Protein AF-A0AAD6VD21-F1 (afdb_monomer_lite)

Structure (mmCIF, N/CA/C/O backbone):
data_AF-A0AAD6VD21-F1
#
_entry.id   AF-A0AAD6VD21-F1
#
loop_
_atom_site.group_PDB
_atom_site.id
_atom_site.type_symbol
_atom_site.label_atom_id
_atom_site.label_alt_id
_atom_site.label_comp_id
_atom_site.label_asym_id
_atom_site.label_entity_id
_atom_site.label_seq_id
_atom_site.pdbx_PDB_ins_code
_atom_site.Cartn_x
_atom_site.Cartn_y
_atom_site.Cartn_z
_atom_site.occupancy
_atom_site.B_iso_or_equiv
_atom_site.auth_seq_id
_atom_site.auth_comp_id
_atom_site.auth_asym_id
_atom_site.auth_atom_id
_atom_site.pdbx_PDB_model_num
ATOM 1 N N . GLU A 1 1 ? 13.606 -15.080 -21.327 1.00 62.97 1 GLU A N 1
ATOM 2 C CA . GLU A 1 1 ? 13.323 -15.363 -19.901 1.00 62.97 1 GLU A CA 1
ATOM 3 C C . GLU A 1 1 ? 12.712 -14.168 -19.181 1.00 62.97 1 GLU A C 1
ATOM 5 O O . GLU A 1 1 ? 11.557 -14.254 -18.802 1.00 62.97 1 GLU A O 1
ATOM 10 N N . ARG A 1 2 ? 13.407 -13.026 -19.075 1.00 70.12 2 ARG A N 1
ATOM 11 C CA . ARG A 1 2 ? 12.912 -11.847 -18.334 1.00 70.12 2 ARG A CA 1
ATOM 12 C C . ARG A 1 2 ? 11.523 -11.327 -18.747 1.00 70.12 2 ARG A C 1
ATOM 14 O O . ARG A 1 2 ? 10.713 -11.015 -17.886 1.00 70.12 2 ARG A O 1
ATOM 21 N N . SER A 1 3 ? 11.238 -11.262 -20.045 1.00 74.69 3 SER A N 1
ATOM 22 C CA . SER A 1 3 ? 9.927 -10.844 -20.566 1.00 74.69 3 SER A CA 1
ATOM 23 C C . SER A 1 3 ? 8.802 -11.826 -20.224 1.00 74.69 3 SER A C 1
ATOM 25 O O . SER A 1 3 ? 7.704 -11.404 -19.886 1.00 74.69 3 SER A O 1
ATOM 27 N N . VAL A 1 4 ? 9.091 -13.129 -20.261 1.00 83.69 4 VAL A N 1
ATOM 28 C CA . VAL A 1 4 ? 8.136 -14.196 -19.919 1.00 83.69 4 VAL A CA 1
ATOM 29 C C . VAL A 1 4 ? 7.794 -14.143 -18.430 1.00 83.69 4 VAL A C 1
ATOM 31 O O . VAL A 1 4 ? 6.631 -14.253 -18.057 1.00 83.69 4 VAL A O 1
ATOM 34 N N . SER A 1 5 ? 8.793 -13.899 -17.577 1.00 80.94 5 SER A N 1
ATOM 35 C CA . SER A 1 5 ? 8.589 -13.739 -16.135 1.00 80.94 5 SER A CA 1
ATOM 36 C C . SER A 1 5 ? 7.739 -12.514 -15.789 1.00 80.94 5 SER A C 1
ATOM 38 O O . SER A 1 5 ? 6.939 -12.582 -14.860 1.00 80.94 5 SER A O 1
ATOM 40 N N . LEU A 1 6 ? 7.894 -11.408 -16.527 1.00 81.81 6 LEU A N 1
ATOM 41 C CA . LEU A 1 6 ? 7.065 -10.214 -16.345 1.00 81.81 6 LEU A CA 1
ATOM 42 C C . LEU A 1 6 ? 5.607 -10.485 -16.733 1.00 81.81 6 LEU A C 1
ATOM 44 O O . LEU A 1 6 ? 4.720 -10.222 -15.933 1.00 81.81 6 LEU A O 1
ATOM 48 N N . GLN A 1 7 ? 5.371 -11.082 -17.903 1.00 83.50 7 GLN A N 1
ATOM 49 C CA . GLN A 1 7 ? 4.021 -11.433 -18.361 1.00 83.50 7 GLN A CA 1
ATOM 50 C C . GLN A 1 7 ? 3.314 -12.383 -17.392 1.00 83.50 7 GLN A C 1
ATOM 52 O O . GLN A 1 7 ? 2.138 -12.209 -17.085 1.00 83.50 7 GLN A O 1
ATOM 57 N N . PHE A 1 8 ? 4.040 -13.373 -16.870 1.00 86.81 8 PHE A N 1
ATOM 58 C CA . PHE A 1 8 ? 3.509 -14.265 -15.846 1.00 86.81 8 PHE A CA 1
ATOM 59 C C . PHE A 1 8 ? 3.134 -13.506 -14.566 1.00 86.81 8 PHE A C 1
ATOM 61 O O . PHE A 1 8 ? 2.074 -13.746 -13.993 1.00 86.81 8 PHE A O 1
ATOM 68 N N . ALA A 1 9 ? 3.981 -12.575 -14.122 1.00 84.69 9 ALA A N 1
ATOM 69 C CA . ALA A 1 9 ? 3.701 -11.765 -12.943 1.00 84.69 9 ALA A CA 1
ATOM 70 C C . ALA A 1 9 ? 2.499 -10.829 -13.141 1.00 84.69 9 ALA A C 1
ATOM 72 O O . ALA A 1 9 ? 1.701 -10.691 -12.221 1.00 84.69 9 ALA A O 1
ATOM 73 N N . GLU A 1 10 ? 2.344 -10.230 -14.323 1.00 85.06 10 GLU A N 1
ATOM 74 C CA . GLU A 1 10 ? 1.189 -9.395 -14.679 1.00 85.06 10 GLU A CA 1
ATOM 75 C C . GLU A 1 10 ? -0.113 -10.211 -14.652 1.00 85.06 10 GLU A C 1
ATOM 77 O O . GLU A 1 10 ? -1.067 -9.823 -13.983 1.00 85.06 10 GLU A O 1
ATOM 82 N N . GLN A 1 11 ? -0.129 -11.395 -15.271 1.00 88.06 11 GLN A N 1
ATOM 83 C CA . GLN A 1 11 ? -1.292 -12.293 -15.243 1.00 88.06 11 GLN A CA 1
ATOM 84 C C . GLN A 1 11 ? -1.629 -12.767 -13.824 1.00 88.06 11 GLN A C 1
ATOM 86 O O . GLN A 1 11 ? -2.796 -12.841 -13.433 1.00 88.06 11 GLN A O 1
ATOM 91 N N . LEU A 1 12 ? -0.611 -13.104 -13.027 1.00 88.88 12 LEU A N 1
ATOM 92 C CA . LEU A 1 12 ? -0.809 -13.482 -11.631 1.00 88.88 12 LEU A CA 1
ATOM 93 C C . LEU A 1 12 ? -1.391 -12.314 -10.823 1.00 88.88 12 LEU A C 1
ATOM 95 O O . LEU A 1 12 ? -2.256 -12.529 -9.975 1.00 88.88 12 LEU A O 1
ATOM 99 N N . TRP A 1 13 ? -0.947 -11.089 -11.109 1.00 87.94 13 TRP A N 1
ATOM 100 C CA . TRP A 1 13 ? -1.433 -9.879 -10.460 1.00 87.94 13 TRP A CA 1
ATOM 101 C C . TRP A 1 13 ? -2.895 -9.571 -10.792 1.00 87.94 13 TRP A C 1
ATOM 103 O O . TRP A 1 13 ? -3.665 -9.235 -9.895 1.00 87.94 13 TRP A O 1
ATOM 113 N N . GLU A 1 14 ? -3.314 -9.740 -12.045 1.00 87.19 14 GLU A N 1
ATOM 114 C CA . GLU A 1 14 ? -4.718 -9.582 -12.446 1.00 87.19 14 GLU A CA 1
ATOM 115 C C . GLU A 1 14 ? -5.634 -10.569 -11.713 1.00 87.19 14 GLU A C 1
ATOM 117 O O . GLU A 1 14 ? -6.662 -10.179 -11.153 1.00 87.19 14 GLU A O 1
ATOM 122 N N . ASN A 1 15 ? -5.222 -11.837 -11.637 1.00 88.31 15 ASN A N 1
ATOM 123 C CA . ASN A 1 15 ? -5.949 -12.858 -10.883 1.00 88.31 15 ASN A CA 1
ATOM 124 C C . ASN A 1 15 ? -6.005 -12.530 -9.384 1.00 88.31 15 ASN A C 1
ATOM 126 O O . ASN A 1 15 ? -7.032 -12.743 -8.737 1.00 88.31 15 ASN A O 1
ATOM 130 N N . TRP A 1 16 ? -4.914 -11.990 -8.831 1.00 87.12 16 TRP A N 1
ATOM 131 C CA . TRP A 1 16 ? -4.866 -11.542 -7.443 1.00 87.12 16 TRP A CA 1
ATOM 132 C C . TRP A 1 16 ? -5.841 -10.387 -7.180 1.00 87.12 16 TRP A C 1
ATOM 134 O O . TRP A 1 16 ? -6.609 -10.450 -6.221 1.00 87.12 16 TRP A O 1
ATOM 144 N N . LEU A 1 17 ? -5.865 -9.364 -8.039 1.00 85.75 17 LEU A N 1
ATOM 145 C CA . LEU A 1 17 ? -6.789 -8.233 -7.911 1.00 85.75 17 LEU A CA 1
ATOM 146 C C . LEU A 1 17 ? -8.250 -8.690 -7.968 1.00 85.75 17 LEU A C 1
ATOM 148 O O . LEU A 1 17 ? -9.047 -8.271 -7.130 1.00 85.75 17 LEU A O 1
ATOM 152 N N . ALA A 1 18 ? -8.587 -9.599 -8.888 1.00 86.69 18 ALA A N 1
ATOM 153 C CA . ALA A 1 18 ? -9.929 -10.171 -8.983 1.00 86.69 18 ALA A CA 1
ATOM 154 C C . ALA A 1 18 ? -10.328 -10.928 -7.705 1.00 86.69 18 ALA A C 1
ATOM 156 O O . ALA A 1 18 ? -11.458 -10.807 -7.232 1.00 86.69 18 ALA A O 1
ATOM 157 N N . LEU A 1 19 ? -9.394 -11.680 -7.115 1.00 86.25 19 LEU A N 1
ATOM 158 C CA . LEU A 1 19 ? -9.604 -12.383 -5.851 1.00 86.25 19 LEU A CA 1
ATOM 159 C C . LEU A 1 19 ? -9.783 -11.408 -4.678 1.00 86.25 19 LEU A C 1
ATOM 161 O O . LEU A 1 19 ? -10.629 -11.631 -3.810 1.00 86.25 19 LEU A O 1
ATOM 165 N N . GLU A 1 20 ? -9.031 -10.310 -4.664 1.00 84.19 20 GLU A N 1
ATOM 166 C CA . GLU A 1 20 ? -9.146 -9.265 -3.651 1.00 84.19 20 GLU A CA 1
ATOM 167 C C . GLU A 1 20 ? -10.468 -8.490 -3.754 1.00 84.19 20 GLU A C 1
ATOM 169 O O . GLU A 1 20 ? -11.123 -8.239 -2.738 1.00 84.19 20 GLU A O 1
ATOM 174 N N . ASP A 1 21 ? -10.895 -8.152 -4.972 1.00 84.25 21 ASP A N 1
ATOM 175 C CA . ASP A 1 21 ? -12.186 -7.518 -5.250 1.00 84.25 21 ASP A CA 1
ATOM 176 C C . ASP A 1 21 ? -13.351 -8.438 -4.874 1.00 84.25 21 ASP A C 1
ATOM 178 O O . ASP A 1 21 ? -14.293 -8.003 -4.207 1.00 84.25 21 ASP A O 1
ATOM 182 N N . ALA A 1 22 ? -13.258 -9.726 -5.217 1.00 82.56 22 ALA A N 1
ATOM 183 C CA . ALA A 1 22 ? -14.247 -10.729 -4.840 1.00 82.56 22 ALA A CA 1
ATOM 184 C C . ALA A 1 22 ? -14.334 -10.896 -3.317 1.00 82.56 22 ALA A C 1
ATOM 186 O O . ALA A 1 22 ? -15.436 -10.903 -2.771 1.00 82.56 22 ALA A O 1
ATOM 187 N N . GLY A 1 23 ? -13.194 -10.965 -2.618 1.00 80.00 23 GLY A N 1
ATOM 188 C CA . GLY A 1 23 ? -13.150 -11.050 -1.156 1.00 80.00 23 GLY A CA 1
ATOM 189 C C . GLY A 1 23 ? -13.785 -9.833 -0.479 1.00 80.00 23 GLY A C 1
ATOM 190 O O . GLY A 1 23 ? -14.556 -9.976 0.474 1.00 80.00 23 GLY A O 1
ATOM 191 N N . ARG A 1 24 ? -13.538 -8.631 -1.017 1.00 75.31 24 ARG A N 1
ATOM 192 C CA . ARG A 1 24 ? -14.151 -7.386 -0.536 1.00 75.31 24 ARG A CA 1
ATOM 193 C C . ARG A 1 24 ? -15.662 -7.360 -0.782 1.00 75.31 24 ARG A C 1
ATOM 195 O O . ARG A 1 24 ? -16.406 -6.989 0.122 1.00 75.31 24 ARG A O 1
ATOM 202 N N . ALA A 1 25 ? -16.117 -7.780 -1.963 1.00 76.12 25 ALA A N 1
ATOM 203 C CA . ALA A 1 25 ? -17.536 -7.829 -2.318 1.00 76.12 25 ALA A CA 1
ATOM 204 C C . ALA A 1 25 ? -18.313 -8.888 -1.518 1.00 76.12 25 ALA A C 1
ATOM 206 O O . ALA A 1 25 ? -19.459 -8.661 -1.137 1.00 76.12 25 ALA A O 1
ATOM 207 N N . SER A 1 26 ? -17.689 -10.032 -1.226 1.00 75.25 26 SER A N 1
ATOM 208 C CA . SER A 1 26 ? -18.304 -11.124 -0.468 1.00 75.25 26 SER A CA 1
ATOM 209 C C . SER A 1 26 ? -18.205 -10.951 1.052 1.00 75.25 26 SER A C 1
ATOM 211 O O . SER A 1 26 ? -18.651 -11.828 1.788 1.00 75.25 26 SER A O 1
ATOM 213 N N . GLY A 1 27 ? -17.552 -9.888 1.538 1.00 69.69 27 GLY A N 1
ATOM 214 C CA . GLY A 1 27 ? -17.273 -9.682 2.964 1.00 69.69 27 GLY A CA 1
ATOM 215 C C . GLY A 1 27 ? -16.329 -10.724 3.578 1.00 69.69 27 GLY A C 1
ATOM 216 O O . GLY A 1 27 ? -16.246 -10.834 4.800 1.00 69.69 27 GLY A O 1
ATOM 217 N N . ARG A 1 28 ? -15.615 -11.505 2.755 1.00 70.31 28 ARG A N 1
ATOM 218 C CA . ARG A 1 28 ? -14.651 -12.500 3.234 1.00 70.31 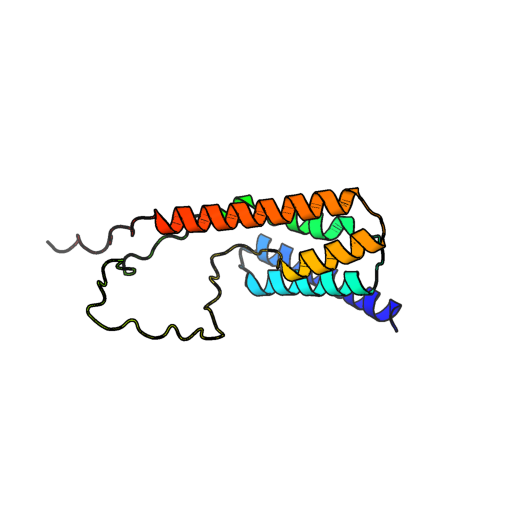28 ARG A CA 1
ATOM 219 C C . ARG A 1 28 ? -13.307 -11.801 3.382 1.00 70.31 28 ARG A C 1
ATOM 221 O O . ARG A 1 28 ? -12.654 -11.484 2.393 1.00 70.31 28 ARG A O 1
ATOM 228 N N . THR A 1 29 ? -12.903 -11.542 4.622 1.00 65.88 29 THR A N 1
ATOM 229 C CA . THR A 1 29 ? -11.621 -10.895 4.911 1.00 65.88 29 THR A CA 1
ATOM 230 C C . THR A 1 29 ? -10.485 -11.819 4.489 1.00 65.88 29 THR A C 1
ATOM 232 O O . THR A 1 29 ? -10.256 -12.857 5.111 1.00 65.88 29 THR A O 1
ATOM 235 N N . LEU A 1 30 ? -9.794 -11.462 3.408 1.00 75.31 30 LEU A N 1
ATOM 236 C CA . LEU A 1 30 ? -8.487 -12.035 3.106 1.00 75.31 30 LEU A CA 1
ATOM 237 C C . LEU A 1 30 ? -7.528 -11.671 4.236 1.00 75.31 30 LEU A C 1
ATOM 239 O O . LEU A 1 30 ? -7.634 -10.588 4.814 1.00 75.31 30 LEU A O 1
ATOM 243 N N . ASP A 1 31 ? -6.603 -12.579 4.540 1.00 81.44 31 ASP A N 1
ATOM 244 C CA . ASP A 1 31 ? -5.545 -12.303 5.505 1.00 81.44 31 ASP A CA 1
ATOM 245 C C . ASP A 1 31 ? -4.786 -11.042 5.070 1.00 81.44 31 ASP A C 1
ATOM 247 O O . ASP A 1 31 ? -4.236 -10.961 3.967 1.00 81.44 31 ASP A O 1
ATOM 251 N N . VAL A 1 32 ? -4.775 -10.047 5.953 1.00 79.44 32 VAL A N 1
ATOM 252 C CA . VAL A 1 32 ? -4.170 -8.742 5.711 1.00 79.44 32 VAL A CA 1
ATOM 253 C C . VAL A 1 32 ? -2.681 -8.880 5.397 1.00 79.44 32 VAL A C 1
ATOM 255 O O . VAL A 1 32 ? -2.168 -8.202 4.507 1.00 79.44 32 VAL A O 1
ATOM 258 N N . ARG A 1 33 ? -1.987 -9.818 6.050 1.00 80.38 33 ARG A N 1
ATOM 259 C CA . ARG A 1 33 ? -0.557 -10.071 5.820 1.00 80.38 33 ARG A CA 1
ATOM 260 C C . ARG A 1 33 ? -0.303 -10.731 4.478 1.00 80.38 33 ARG A C 1
ATOM 262 O O . ARG A 1 33 ? 0.734 -10.489 3.861 1.00 80.38 33 ARG A O 1
ATOM 269 N N . MET A 1 34 ? -1.251 -11.529 3.995 1.00 82.19 34 MET A N 1
ATOM 270 C CA . MET A 1 34 ? -1.194 -12.085 2.648 1.00 82.19 34 MET A CA 1
ATOM 271 C C . MET A 1 34 ? -1.329 -10.977 1.598 1.00 82.19 34 MET A C 1
ATOM 273 O O . MET A 1 34 ? -0.560 -10.961 0.639 1.00 82.19 34 MET A O 1
ATOM 277 N N . VAL A 1 35 ? -2.226 -10.010 1.824 1.00 84.12 35 VAL A N 1
ATOM 278 C CA . VAL A 1 35 ? -2.381 -8.830 0.959 1.00 84.12 35 VAL A CA 1
ATOM 279 C C . VAL A 1 35 ? -1.104 -7.996 0.921 1.00 84.12 35 VAL A C 1
ATOM 281 O O . VAL A 1 35 ? -0.635 -7.660 -0.166 1.00 84.12 35 VAL A O 1
ATOM 284 N N . GLU A 1 36 ? -0.500 -7.706 2.074 1.00 81.25 36 GLU A N 1
ATOM 285 C CA . GLU A 1 36 ? 0.779 -6.985 2.140 1.00 81.25 36 GLU A CA 1
ATOM 286 C C . GLU A 1 36 ? 1.877 -7.713 1.364 1.00 81.25 36 GLU A C 1
ATOM 288 O O . GLU A 1 36 ? 2.531 -7.122 0.506 1.00 81.25 36 GLU A O 1
ATOM 293 N N . ARG A 1 37 ? 2.054 -9.014 1.621 1.00 83.88 37 ARG A N 1
ATOM 294 C CA . ARG A 1 37 ? 3.090 -9.827 0.971 1.00 83.88 37 ARG A CA 1
ATOM 295 C C . ARG A 1 37 ? 2.903 -9.897 -0.539 1.00 83.88 37 ARG A C 1
ATOM 297 O O . ARG A 1 37 ? 3.895 -9.816 -1.257 1.00 83.88 37 ARG A O 1
ATOM 304 N N . ALA A 1 38 ? 1.666 -10.021 -1.017 1.00 85.00 38 ALA A N 1
ATOM 305 C CA . ALA A 1 38 ? 1.366 -10.032 -2.445 1.00 85.00 38 ALA A CA 1
ATOM 306 C C . ALA A 1 38 ? 1.755 -8.699 -3.107 1.00 85.00 38 ALA A C 1
ATOM 308 O O . ALA A 1 38 ? 2.473 -8.694 -4.108 1.00 85.00 38 ALA A O 1
ATOM 309 N N . HIS A 1 39 ? 1.364 -7.570 -2.505 1.00 82.25 39 HIS A N 1
ATOM 310 C CA . HIS A 1 39 ? 1.725 -6.240 -3.000 1.00 82.25 39 HIS A CA 1
ATOM 311 C C . HIS A 1 39 ? 3.239 -6.013 -2.979 1.00 82.25 39 HIS A C 1
ATOM 313 O O . HIS A 1 39 ? 3.805 -5.554 -3.969 1.00 82.25 39 HIS A O 1
ATOM 319 N N . VAL A 1 40 ? 3.913 -6.384 -1.890 1.00 83.19 40 VAL A N 1
ATOM 320 C CA . VAL A 1 40 ? 5.374 -6.298 -1.760 1.00 83.19 40 VAL A CA 1
ATOM 321 C C . VAL A 1 40 ? 6.078 -7.141 -2.821 1.00 83.19 40 VAL A C 1
ATOM 323 O O . VAL A 1 40 ? 6.982 -6.654 -3.503 1.00 83.19 40 VAL A O 1
ATOM 326 N N . ALA A 1 41 ? 5.664 -8.398 -2.994 1.00 83.81 41 ALA A N 1
ATOM 327 C CA . ALA A 1 41 ? 6.256 -9.297 -3.977 1.00 83.81 41 ALA A CA 1
ATOM 328 C C . ALA A 1 41 ? 6.125 -8.729 -5.393 1.00 83.81 41 ALA A C 1
ATOM 330 O O . ALA A 1 41 ? 7.106 -8.704 -6.136 1.00 83.81 41 ALA A O 1
ATOM 331 N N . TYR A 1 42 ? 4.951 -8.207 -5.744 1.00 82.31 42 TYR A N 1
ATOM 332 C CA . TYR A 1 42 ? 4.728 -7.637 -7.066 1.00 82.31 42 TYR A CA 1
ATOM 333 C C . TYR A 1 42 ? 5.514 -6.332 -7.286 1.00 82.31 42 TYR A C 1
ATOM 335 O O . TYR A 1 42 ? 6.157 -6.178 -8.324 1.00 82.31 42 TYR A O 1
ATOM 343 N N . ILE A 1 43 ? 5.607 -5.454 -6.278 1.00 79.12 43 ILE A N 1
ATOM 344 C CA . ILE A 1 43 ? 6.475 -4.261 -6.315 1.00 79.12 43 ILE A CA 1
ATOM 345 C C . ILE A 1 43 ? 7.936 -4.646 -6.571 1.00 79.12 43 ILE A C 1
ATOM 347 O O . ILE A 1 43 ? 8.600 -4.033 -7.407 1.00 79.12 43 ILE A O 1
ATOM 351 N N . ARG A 1 44 ? 8.443 -5.674 -5.880 1.00 80.31 44 ARG A N 1
ATOM 352 C CA . ARG A 1 44 ? 9.815 -6.169 -6.065 1.00 80.31 44 ARG A CA 1
ATOM 353 C C . ARG A 1 44 ? 10.035 -6.740 -7.458 1.00 80.31 44 ARG A C 1
ATOM 355 O O . ARG A 1 44 ? 11.076 -6.482 -8.053 1.00 80.31 44 ARG A O 1
ATOM 362 N N . VAL A 1 45 ? 9.070 -7.487 -7.989 1.00 81.19 45 VAL A N 1
ATOM 363 C CA . VAL A 1 45 ? 9.135 -8.010 -9.359 1.00 81.19 45 VAL A CA 1
ATOM 364 C C . VAL A 1 45 ? 9.222 -6.855 -10.347 1.00 81.19 45 VAL A C 1
ATOM 366 O O . VAL A 1 45 ? 10.180 -6.788 -11.119 1.00 81.19 45 VAL A O 1
ATOM 369 N N . LEU A 1 46 ? 8.314 -5.883 -10.262 1.00 77.06 46 LEU A N 1
ATOM 370 C CA . LEU A 1 46 ? 8.389 -4.686 -11.095 1.00 77.06 46 LEU A CA 1
ATOM 371 C C . LEU A 1 46 ? 9.745 -3.976 -10.927 1.00 77.06 46 LEU A C 1
ATOM 373 O O . LEU A 1 46 ? 10.280 -3.464 -11.906 1.00 77.06 46 LEU A O 1
ATOM 377 N N . ALA A 1 47 ? 10.363 -4.027 -9.736 1.00 75.75 47 ALA A N 1
ATOM 378 C CA . ALA A 1 47 ? 11.605 -3.288 -9.424 1.00 75.75 47 ALA A CA 1
ATOM 379 C C . ALA A 1 47 ? 12.810 -3.835 -10.155 1.00 75.75 47 ALA A C 1
ATOM 381 O O . ALA A 1 47 ? 13.785 -3.120 -10.399 1.00 75.75 47 ALA A O 1
ATOM 382 N N . LEU A 1 48 ? 12.716 -5.107 -10.515 1.00 78.50 48 LEU A N 1
ATOM 383 C CA . LEU A 1 48 ? 13.716 -5.824 -11.273 1.00 78.50 48 LEU A CA 1
ATOM 384 C C . LEU A 1 48 ? 13.506 -5.670 -12.783 1.00 78.50 48 LEU A C 1
ATOM 386 O O . LEU A 1 48 ? 14.492 -5.654 -13.518 1.00 78.50 48 LEU A O 1
ATOM 390 N N . TYR A 1 49 ? 12.257 -5.553 -13.248 1.00 72.81 49 TYR A N 1
ATOM 391 C CA . TYR A 1 49 ? 11.930 -5.576 -14.680 1.00 72.81 49 TYR A CA 1
ATOM 392 C C . TYR A 1 49 ? 11.722 -4.198 -15.310 1.00 72.81 49 TYR A C 1
ATOM 394 O O . TYR A 1 49 ? 12.053 -4.008 -16.480 1.00 72.81 49 TYR A O 1
ATOM 402 N N . VAL A 1 50 ? 11.204 -3.228 -14.562 1.00 61.19 50 VAL A N 1
ATOM 403 C CA . VAL A 1 50 ? 10.753 -1.945 -15.099 1.00 61.19 50 VAL A CA 1
ATOM 404 C C . VAL A 1 50 ? 11.610 -0.827 -14.514 1.00 61.19 50 VAL A C 1
ATOM 406 O O . VAL A 1 50 ? 11.429 -0.389 -13.390 1.00 61.19 50 VAL A O 1
ATOM 409 N N . GLY A 1 51 ? 12.560 -0.315 -15.293 1.00 57.97 51 GLY A N 1
ATOM 410 C CA . GLY A 1 51 ? 13.453 0.762 -14.851 1.00 57.97 51 GLY A CA 1
ATOM 411 C C . GLY A 1 51 ? 12.795 2.136 -14.641 1.00 57.97 51 GLY A C 1
ATOM 412 O O . GLY A 1 51 ? 13.487 3.035 -14.180 1.00 57.97 51 GLY A O 1
ATOM 413 N N . ALA A 1 52 ? 11.512 2.345 -14.980 1.00 53.91 52 ALA A N 1
ATOM 414 C CA . ALA A 1 52 ? 10.891 3.681 -14.887 1.00 53.91 52 ALA A CA 1
ATOM 415 C C . ALA A 1 52 ? 9.344 3.743 -14.930 1.00 53.91 52 ALA A C 1
ATOM 417 O O . ALA A 1 52 ? 8.767 4.680 -14.388 1.00 53.91 52 ALA A O 1
ATOM 418 N N . SER A 1 53 ? 8.623 2.781 -15.521 1.00 56.06 53 SER A N 1
ATOM 419 C CA . SER A 1 53 ? 7.142 2.812 -15.613 1.00 56.06 53 SER A CA 1
ATOM 420 C C . SER A 1 53 ? 6.435 2.227 -14.379 1.00 56.06 53 SER A C 1
ATOM 422 O O . SER A 1 53 ? 5.529 1.406 -14.460 1.00 56.06 53 SER A O 1
ATOM 424 N N . PHE A 1 54 ? 6.900 2.652 -13.216 1.00 58.72 54 PHE A N 1
ATOM 425 C CA . PHE A 1 54 ? 6.453 2.254 -11.887 1.00 58.72 54 PHE A CA 1
ATOM 426 C C . PHE A 1 54 ? 5.331 3.036 -11.190 1.00 58.72 54 PHE A C 1
ATOM 428 O O . PHE A 1 54 ? 4.742 2.490 -10.253 1.00 58.72 54 PHE A O 1
ATOM 435 N N . PRO A 1 55 ? 5.029 4.297 -11.560 1.00 59.12 55 PRO A N 1
ATOM 436 C CA . PRO A 1 55 ? 4.139 5.143 -10.777 1.00 59.12 55 PRO A CA 1
ATOM 437 C C . PRO A 1 55 ? 2.763 4.581 -10.393 1.00 59.12 55 PRO A C 1
ATOM 439 O O . PRO A 1 55 ? 2.341 4.837 -9.265 1.00 59.12 55 PRO A O 1
ATOM 442 N N . PRO A 1 56 ? 2.032 3.843 -11.255 1.00 64.81 56 PRO A N 1
ATOM 443 C CA . PRO A 1 56 ? 0.615 3.605 -10.993 1.00 64.81 56 PRO A CA 1
ATOM 444 C C . PRO A 1 56 ? 0.361 2.633 -9.840 1.00 64.81 56 PRO A C 1
ATOM 446 O O . PRO A 1 56 ? -0.685 2.715 -9.206 1.00 64.81 56 PRO A O 1
ATOM 449 N N . MET A 1 57 ? 1.297 1.736 -9.5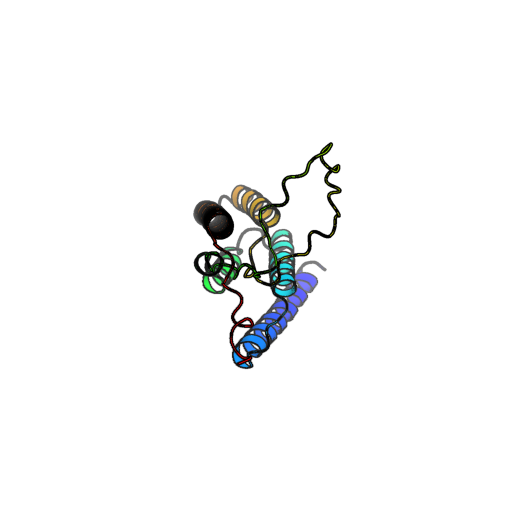25 1.00 70.88 57 MET A N 1
ATOM 450 C CA . MET A 1 57 ? 0.994 0.634 -8.614 1.00 70.88 57 MET A CA 1
ATOM 451 C C . MET A 1 57 ? 0.997 1.049 -7.136 1.00 70.88 57 MET A C 1
ATOM 453 O O . MET A 1 57 ? 0.055 0.740 -6.409 1.00 70.88 57 MET A O 1
ATOM 457 N N . TYR A 1 58 ? 2.015 1.784 -6.675 1.00 71.50 58 TYR A N 1
ATOM 458 C CA . TYR A 1 58 ? 2.032 2.279 -5.292 1.00 71.50 58 TYR A CA 1
ATOM 459 C C . TYR A 1 58 ? 0.945 3.343 -5.063 1.00 71.50 58 TYR A C 1
ATOM 461 O O . TYR A 1 58 ? 0.412 3.451 -3.960 1.00 71.50 58 TYR A O 1
ATOM 469 N N . LEU A 1 59 ? 0.577 4.092 -6.113 1.00 74.81 59 LEU A N 1
ATOM 470 C CA . LEU A 1 59 ? -0.570 5.002 -6.100 1.00 74.81 59 LEU A CA 1
ATOM 471 C C . LEU A 1 59 ? -1.876 4.226 -5.920 1.00 74.81 59 LEU A C 1
ATOM 473 O O . LEU A 1 59 ? -2.662 4.565 -5.040 1.00 74.81 59 LEU A O 1
ATOM 477 N N . ALA A 1 60 ? -2.081 3.168 -6.708 1.00 76.81 60 ALA A N 1
ATOM 478 C CA . ALA A 1 60 ? -3.257 2.312 -6.606 1.00 76.81 60 ALA A CA 1
ATOM 479 C C . ALA A 1 60 ? -3.366 1.671 -5.216 1.00 76.81 60 ALA A C 1
ATOM 481 O O . ALA A 1 60 ? -4.445 1.676 -4.627 1.00 76.81 60 ALA A O 1
ATOM 482 N N . PHE A 1 61 ? -2.252 1.203 -4.642 1.00 76.75 61 PHE A N 1
ATOM 483 C CA . PHE A 1 61 ? -2.246 0.681 -3.275 1.00 76.75 61 PHE A CA 1
ATOM 484 C C . PHE A 1 61 ? -2.627 1.748 -2.246 1.00 76.75 61 PHE A C 1
ATOM 486 O O . PHE A 1 61 ? -3.510 1.516 -1.428 1.00 76.75 61 PHE A O 1
ATOM 493 N N . ALA A 1 62 ? -2.012 2.931 -2.299 1.00 77.06 62 ALA A N 1
ATOM 494 C CA . ALA A 1 62 ? -2.295 4.003 -1.347 1.00 77.06 62 ALA A CA 1
ATOM 495 C C . ALA A 1 62 ? -3.730 4.548 -1.468 1.00 77.06 62 ALA A C 1
ATOM 497 O O . ALA A 1 62 ? -4.314 4.970 -0.472 1.00 77.06 62 ALA A O 1
ATOM 498 N N . GLN A 1 63 ? -4.319 4.517 -2.667 1.00 81.38 63 GLN A N 1
ATOM 499 C CA . GLN A 1 63 ? -5.740 4.813 -2.877 1.00 81.38 63 GLN A CA 1
ATOM 500 C C . GLN A 1 63 ? -6.642 3.728 -2.282 1.00 81.38 63 GLN A C 1
ATOM 502 O O . GLN A 1 63 ? -7.694 4.028 -1.723 1.00 81.38 63 GLN A O 1
ATOM 507 N N . ARG A 1 64 ? -6.231 2.464 -2.401 1.00 78.94 64 ARG A N 1
ATOM 508 C CA . ARG A 1 64 ? -6.998 1.298 -1.957 1.00 78.94 64 ARG A CA 1
ATOM 509 C C . ARG A 1 64 ? -6.908 1.061 -0.450 1.00 78.94 64 ARG A C 1
ATOM 511 O O . ARG A 1 64 ? -7.865 0.553 0.133 1.00 78.94 64 ARG A O 1
ATOM 518 N N . TYR A 1 65 ? -5.800 1.471 0.160 1.00 80.00 65 TYR A N 1
ATOM 519 C CA . TYR A 1 65 ? -5.504 1.369 1.585 1.00 80.00 65 TYR A CA 1
ATOM 520 C C . TYR A 1 65 ? -4.937 2.688 2.117 1.00 80.00 65 TYR A C 1
ATOM 522 O O . TYR A 1 65 ? -3.741 2.778 2.406 1.00 80.00 65 TYR A O 1
ATOM 530 N N . PRO A 1 66 ? -5.771 3.737 2.250 1.00 80.50 66 PRO A N 1
ATOM 531 C CA . PRO A 1 66 ? -5.291 5.032 2.697 1.00 80.50 66 PRO A CA 1
ATOM 532 C C . PRO A 1 66 ? -4.738 4.960 4.127 1.00 80.50 66 PRO A C 1
ATOM 534 O O . PRO A 1 66 ? -5.274 4.230 4.968 1.00 80.50 66 PRO A O 1
ATOM 537 N N . PRO A 1 67 ? -3.722 5.778 4.456 1.00 76.56 67 PRO A N 1
ATOM 538 C CA . PRO A 1 67 ? -3.110 5.801 5.786 1.00 76.56 67 PRO A CA 1
ATOM 539 C C . PRO A 1 67 ? -4.112 6.162 6.897 1.00 76.56 67 PRO A C 1
ATOM 541 O O . PRO A 1 67 ? -3.894 5.828 8.058 1.00 76.56 67 PRO A O 1
ATOM 544 N N . SER A 1 68 ? -5.244 6.785 6.556 1.00 75.88 68 SER A N 1
ATOM 545 C CA . SER A 1 68 ? -6.356 7.045 7.475 1.00 75.88 68 SER A CA 1
ATOM 546 C C . SER A 1 68 ? -6.975 5.774 8.067 1.00 75.88 68 SER A C 1
ATOM 548 O O . SER A 1 68 ? -7.450 5.822 9.195 1.00 75.88 68 SER A O 1
ATOM 550 N N . LEU A 1 69 ? -6.941 4.634 7.366 1.00 72.88 69 LEU A N 1
ATOM 551 C CA . LEU A 1 69 ? -7.447 3.364 7.908 1.00 72.88 69 LEU A CA 1
ATOM 552 C C . LEU A 1 69 ? -6.590 2.862 9.075 1.00 72.88 69 LEU A C 1
ATOM 554 O O . LEU A 1 69 ? -7.089 2.221 9.995 1.00 72.88 69 LEU A O 1
ATOM 558 N N . LEU A 1 70 ? -5.298 3.201 9.096 1.00 71.88 70 LEU A N 1
ATOM 559 C CA . LEU A 1 70 ? -4.393 2.793 10.172 1.00 71.88 70 LEU A CA 1
ATOM 560 C C . LEU A 1 70 ? -4.676 3.510 11.498 1.00 71.88 70 LEU A C 1
ATOM 562 O O . LEU A 1 70 ? -4.168 3.082 12.533 1.00 71.88 70 LEU A O 1
ATOM 566 N N . TYR A 1 71 ? -5.488 4.571 11.483 1.00 65.00 71 TYR A N 1
ATOM 567 C CA . TYR A 1 71 ? -5.887 5.305 12.683 1.00 65.00 71 TYR A CA 1
ATOM 568 C C . TYR A 1 71 ? -6.906 4.564 13.552 1.00 65.00 71 TYR A C 1
ATOM 570 O O . TYR A 1 71 ? -7.124 4.969 14.700 1.00 65.00 71 TYR A O 1
ATOM 578 N N . GLU A 1 72 ? -7.544 3.514 13.028 1.00 65.69 72 GLU A N 1
ATOM 579 C CA . GLU A 1 72 ? -8.552 2.769 13.773 1.00 65.69 72 GLU A CA 1
ATOM 580 C C . GLU A 1 72 ? -7.969 2.225 15.080 1.00 65.69 72 GLU A C 1
ATOM 582 O O . GLU A 1 72 ? -6.943 1.536 15.118 1.00 65.69 72 GLU A O 1
ATOM 587 N N . ARG A 1 73 ? -8.617 2.603 16.189 1.00 62.22 73 ARG A N 1
ATOM 588 C CA . ARG A 1 73 ? -8.167 2.233 17.529 1.00 62.22 73 ARG A CA 1
ATOM 589 C C . ARG A 1 73 ? -8.450 0.751 17.746 1.00 62.22 73 ARG A C 1
ATOM 591 O O . ARG A 1 73 ? -9.618 0.362 17.705 1.00 62.22 73 ARG A O 1
ATOM 598 N N . PRO A 1 74 ? -7.443 -0.072 18.075 1.00 62.56 74 PRO A N 1
ATOM 599 C CA . PRO A 1 74 ? -7.726 -1.419 18.530 1.00 62.56 74 PRO A CA 1
ATOM 600 C C . PRO A 1 74 ? -8.483 -1.339 19.862 1.00 62.56 74 PRO A C 1
ATOM 602 O O . PRO A 1 74 ? -8.044 -0.672 20.802 1.00 62.56 74 PRO A O 1
ATOM 605 N N . VAL A 1 75 ? -9.623 -2.029 19.958 1.00 62.91 75 VAL A N 1
ATOM 606 C CA . VAL A 1 75 ? -10.335 -2.185 21.233 1.00 62.91 75 VAL A CA 1
ATOM 607 C C . VAL A 1 75 ? -9.418 -2.952 22.179 1.00 62.91 75 VAL A C 1
ATOM 609 O O . VAL A 1 75 ? -9.059 -4.105 21.911 1.00 62.91 75 VAL A O 1
ATOM 612 N N . LYS A 1 76 ? -9.005 -2.294 23.267 1.00 64.12 76 LYS A N 1
ATOM 613 C CA . LYS A 1 76 ? -8.168 -2.900 24.300 1.00 64.12 76 LYS A CA 1
ATOM 614 C C . LYS A 1 76 ? -9.010 -3.949 25.037 1.00 64.12 76 LYS A C 1
ATOM 616 O O . LYS A 1 76 ? -10.013 -3.569 25.644 1.00 64.12 76 LYS A O 1
ATOM 621 N N . PRO A 1 77 ? -8.640 -5.243 24.985 1.00 63.41 77 PRO A N 1
ATOM 622 C CA . PRO A 1 77 ? -9.379 -6.274 25.702 1.00 63.41 77 PRO A CA 1
ATOM 623 C C . PRO A 1 77 ? -9.298 -6.004 27.206 1.00 63.41 77 PRO A C 1
ATOM 625 O O . PRO A 1 77 ? -8.254 -5.563 27.700 1.00 63.41 77 PRO A O 1
ATOM 628 N N . SER A 1 78 ? -10.386 -6.268 27.927 1.00 60.78 78 SER A N 1
ATOM 629 C CA . SER A 1 78 ? -10.508 -5.981 29.362 1.00 60.78 78 SER A CA 1
ATOM 630 C C . SER A 1 78 ? -9.441 -6.681 30.209 1.00 60.78 78 SER A C 1
ATOM 632 O O . SER A 1 78 ? -8.924 -6.109 31.164 1.00 60.78 78 SER A O 1
ATOM 634 N N . PHE A 1 79 ? -8.990 -7.860 29.774 1.00 58.97 79 PHE A N 1
ATOM 635 C CA . PHE A 1 79 ? -7.940 -8.632 30.443 1.00 58.97 79 PHE A CA 1
ATOM 636 C C . PHE A 1 79 ? -6.515 -8.070 30.283 1.00 58.97 79 PHE A C 1
ATOM 638 O O . PHE A 1 79 ? -5.594 -8.558 30.940 1.00 58.97 79 PHE A O 1
ATOM 645 N N . ARG A 1 80 ? -6.279 -7.036 29.453 1.00 56.97 80 ARG A N 1
ATOM 646 C CA . ARG A 1 80 ? -4.966 -6.359 29.370 1.00 56.97 80 ARG A CA 1
ATOM 647 C C . ARG A 1 80 ? -4.798 -5.397 30.557 1.00 56.97 80 ARG A C 1
ATOM 649 O O . ARG A 1 80 ? -4.783 -4.173 30.400 1.00 56.97 80 ARG A O 1
ATOM 656 N N . SER A 1 81 ? -4.676 -5.966 31.756 1.00 55.28 81 SER A N 1
ATOM 657 C CA . SER A 1 81 ? -4.354 -5.242 32.987 1.00 55.28 81 SER A CA 1
ATOM 658 C C . SER A 1 81 ? -2.973 -4.591 32.864 1.00 55.28 81 SER A C 1
ATOM 660 O O . SER A 1 81 ? -1.952 -5.265 32.764 1.00 55.28 81 SER A O 1
ATOM 662 N N . THR A 1 82 ? -2.933 -3.259 32.858 1.00 57.38 82 THR A N 1
ATOM 663 C CA . THR A 1 82 ? -1.700 -2.453 32.784 1.00 57.38 82 THR A CA 1
ATOM 664 C C . THR A 1 82 ? -1.031 -2.224 34.146 1.00 57.38 82 T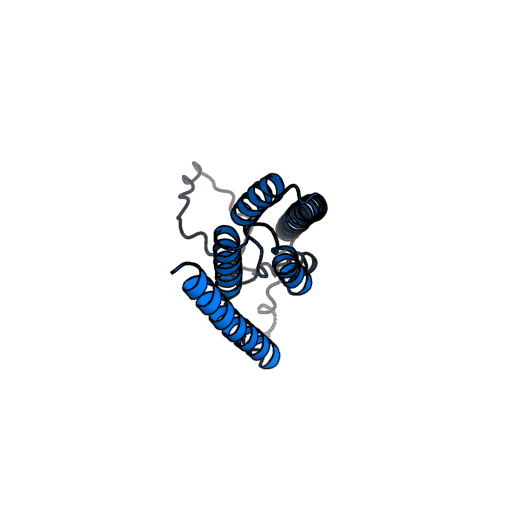HR A C 1
ATOM 666 O O . THR A 1 82 ? -0.135 -1.393 34.250 1.00 57.38 82 THR A O 1
ATOM 669 N N . ARG A 1 83 ? -1.442 -2.940 35.202 1.00 50.25 83 ARG A N 1
ATOM 670 C CA . ARG A 1 83 ? -0.836 -2.860 36.544 1.00 50.25 83 ARG A CA 1
ATOM 671 C C . ARG A 1 83 ? -0.271 -4.208 36.980 1.00 50.25 83 ARG A C 1
ATOM 673 O O . ARG A 1 83 ? -0.678 -4.761 37.993 1.00 50.25 83 ARG A O 1
ATOM 680 N N . THR A 1 84 ? 0.702 -4.726 36.250 1.00 53.50 84 THR A N 1
ATOM 681 C CA . THR A 1 84 ? 1.682 -5.646 36.838 1.00 53.50 84 THR A CA 1
ATOM 682 C C . THR A 1 84 ? 2.932 -4.831 37.132 1.00 53.50 84 THR A C 1
ATOM 684 O O . THR A 1 84 ? 3.792 -4.637 36.279 1.00 53.50 84 THR A O 1
ATOM 687 N N . ALA A 1 85 ? 2.996 -4.274 38.344 1.00 56.88 85 ALA A N 1
ATOM 688 C CA . ALA A 1 85 ? 4.255 -3.781 38.879 1.00 56.88 85 ALA A CA 1
ATOM 689 C C . ALA A 1 85 ? 5.144 -5.009 39.085 1.00 56.88 85 ALA A C 1
ATOM 691 O O . ALA A 1 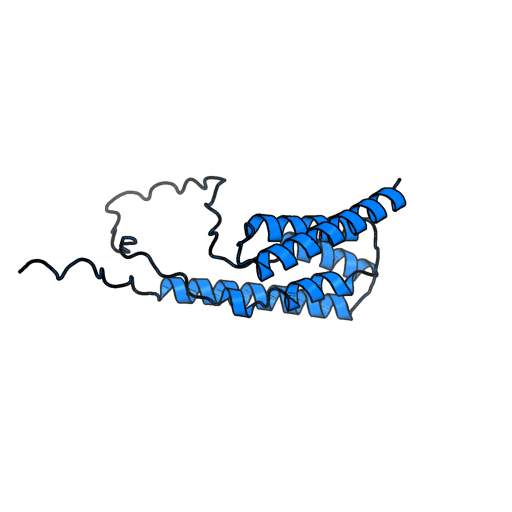85 ? 4.866 -5.848 39.940 1.00 56.88 85 ALA A O 1
ATOM 692 N N . LEU A 1 86 ? 6.153 -5.160 38.232 1.00 57.44 86 LEU A N 1
ATOM 693 C CA . LEU A 1 86 ? 7.079 -6.273 38.324 1.00 57.44 86 LEU A CA 1
ATOM 694 C C . LEU A 1 86 ? 7.990 -6.030 39.534 1.00 57.44 86 LEU A C 1
ATOM 696 O O . LEU A 1 86 ? 8.891 -5.195 39.485 1.00 57.44 86 LEU A O 1
ATOM 700 N N . VAL A 1 87 ? 7.733 -6.722 40.640 1.00 55.31 87 VAL A N 1
ATOM 701 C CA . VAL A 1 87 ? 8.642 -6.734 41.791 1.00 55.31 87 VAL A CA 1
ATOM 702 C C . VAL A 1 87 ? 9.721 -7.779 41.500 1.00 55.31 87 VAL A C 1
ATOM 704 O O . VAL A 1 87 ? 9.535 -8.959 41.777 1.00 55.31 87 VAL A O 1
ATOM 707 N N . GLY A 1 88 ? 10.816 -7.371 40.853 1.00 68.12 88 GLY A N 1
ATOM 708 C CA . GLY A 1 88 ? 11.936 -8.261 40.524 1.00 68.12 88 GLY A CA 1
ATOM 709 C C . GLY A 1 88 ? 12.795 -7.775 39.354 1.00 68.12 88 GLY A C 1
ATOM 710 O O . GLY A 1 88 ? 12.463 -6.795 38.690 1.00 68.12 88 GLY A O 1
ATOM 711 N N . ALA A 1 89 ? 13.915 -8.463 39.103 1.00 65.75 89 ALA A N 1
ATOM 712 C CA . ALA A 1 89 ? 14.770 -8.185 37.949 1.00 65.75 89 ALA A CA 1
ATOM 713 C C . ALA A 1 89 ? 13.964 -8.329 36.640 1.00 65.75 89 ALA A C 1
ATOM 715 O O . ALA A 1 89 ? 13.186 -9.281 36.516 1.00 65.75 89 ALA A O 1
ATOM 716 N N . PRO A 1 90 ? 14.119 -7.410 35.668 1.00 59.09 90 PRO A N 1
ATOM 717 C CA . PRO A 1 90 ? 13.330 -7.444 34.444 1.00 59.09 90 PRO A CA 1
ATOM 718 C C . PRO A 1 90 ? 13.585 -8.761 33.696 1.00 59.09 90 PRO A C 1
ATOM 720 O O . PRO A 1 90 ? 14.751 -9.133 33.514 1.00 59.09 90 PRO A O 1
ATOM 723 N N . PRO A 1 91 ? 12.541 -9.482 33.241 1.00 56.47 91 PRO A N 1
ATOM 724 C CA . PRO A 1 91 ? 12.747 -10.623 32.368 1.00 56.47 91 PRO A CA 1
ATOM 725 C C . PRO A 1 91 ? 13.459 -10.117 31.114 1.00 56.47 91 PRO A C 1
ATOM 727 O O . PRO A 1 91 ? 13.047 -9.120 30.514 1.00 56.47 91 PRO A O 1
ATOM 730 N N . ARG A 1 92 ? 14.551 -10.784 30.726 1.00 52.84 92 ARG A N 1
ATOM 731 C CA . ARG A 1 92 ? 15.196 -10.533 29.434 1.00 52.84 92 ARG A CA 1
ATOM 732 C C . ARG A 1 92 ? 14.118 -10.674 28.363 1.00 52.84 92 ARG A C 1
ATOM 734 O O . ARG A 1 92 ? 13.564 -11.760 28.217 1.00 52.84 92 ARG A O 1
ATOM 741 N N . GLN A 1 93 ? 13.805 -9.584 27.663 1.00 55.84 93 GLN A N 1
ATOM 742 C CA . GLN A 1 93 ? 12.913 -9.618 26.511 1.00 55.84 93 GLN A CA 1
ATOM 743 C C . GLN A 1 93 ? 13.511 -10.587 25.495 1.00 55.84 93 GLN A C 1
ATOM 745 O O . GLN A 1 93 ? 14.489 -10.288 24.815 1.00 55.84 93 GLN A O 1
ATOM 750 N N . THR A 1 94 ? 12.953 -11.787 25.427 1.00 48.06 94 THR A N 1
ATOM 751 C CA . THR A 1 94 ? 13.151 -12.669 24.294 1.00 48.06 94 THR A CA 1
ATOM 752 C C . THR A 1 94 ? 12.389 -12.029 23.145 1.00 48.06 94 THR A C 1
ATOM 754 O O . THR A 1 94 ? 11.162 -12.052 23.106 1.00 48.06 94 THR A O 1
ATOM 757 N N . HIS A 1 95 ? 13.113 -11.393 22.224 1.00 44.66 95 HIS A N 1
ATOM 758 C CA . HIS A 1 95 ? 12.584 -11.087 20.902 1.00 44.66 95 HIS A CA 1
ATOM 759 C C . HIS A 1 95 ? 12.300 -12.433 20.227 1.00 44.66 95 HIS A C 1
ATOM 761 O O . HIS A 1 95 ? 13.178 -13.010 19.589 1.00 44.66 95 HIS A O 1
ATOM 767 N N . LEU A 1 96 ? 11.115 -13.009 20.447 1.00 47.28 96 LEU A N 1
ATOM 768 C CA . LEU A 1 96 ? 10.680 -14.118 19.611 1.00 47.28 96 LEU A CA 1
ATOM 769 C C . LEU A 1 96 ? 10.573 -13.576 18.175 1.00 47.28 96 LEU A C 1
ATOM 771 O O . LEU A 1 96 ? 9.941 -12.540 17.980 1.00 47.28 96 LEU A O 1
ATOM 775 N N . PRO A 1 97 ? 11.148 -14.255 17.166 1.00 50.94 97 PRO A N 1
ATOM 776 C CA . PRO A 1 97 ? 11.057 -13.829 15.766 1.00 50.94 97 PRO A CA 1
ATOM 777 C C . PRO A 1 97 ? 9.621 -13.884 15.215 1.00 50.94 97 PRO A C 1
ATOM 779 O O . PRO A 1 97 ? 9.350 -13.332 14.156 1.00 50.94 97 PRO A O 1
ATOM 782 N N . ASN A 1 98 ? 8.698 -14.509 15.953 1.00 43.88 98 ASN A N 1
ATOM 783 C CA . ASN A 1 98 ? 7.260 -14.408 15.744 1.00 43.88 98 ASN A CA 1
ATOM 784 C C . ASN A 1 98 ? 6.675 -13.379 16.717 1.00 43.88 98 ASN A C 1
ATOM 786 O O . ASN A 1 98 ? 6.010 -13.724 17.696 1.00 43.88 98 ASN A O 1
ATOM 790 N N . GLU A 1 99 ? 6.924 -12.103 16.444 1.00 42.88 99 GLU A N 1
ATOM 791 C CA . GLU A 1 99 ? 6.007 -11.060 16.883 1.00 42.88 99 GLU A CA 1
ATOM 792 C C . GLU A 1 99 ? 4.650 -11.406 16.259 1.00 42.88 99 GLU A C 1
ATOM 794 O O . GLU A 1 99 ? 4.537 -11.503 15.037 1.00 42.88 99 GLU A O 1
ATOM 799 N N . VAL A 1 100 ? 3.654 -11.734 17.089 1.00 50.66 100 VAL A N 1
ATOM 800 C CA . VAL A 1 100 ? 2.298 -12.041 16.620 1.00 50.66 100 VAL A CA 1
ATOM 801 C C . VAL A 1 100 ? 1.822 -10.814 15.856 1.00 50.66 100 VAL A C 1
ATOM 803 O O . VAL A 1 100 ? 1.525 -9.781 16.458 1.00 50.66 100 VAL A O 1
ATOM 806 N N . LEU A 1 101 ? 1.843 -10.920 14.529 1.00 55.28 101 LEU A N 1
ATOM 807 C CA . LEU A 1 101 ? 1.451 -9.850 13.634 1.00 55.28 101 LEU A CA 1
ATOM 808 C C . LEU A 1 101 ? -0.004 -9.525 13.960 1.00 55.28 101 LEU A C 1
ATOM 810 O O . LEU A 1 101 ? -0.873 -10.384 13.876 1.00 55.28 101 LEU A O 1
ATOM 814 N N . ASP A 1 102 ? -0.254 -8.304 14.422 1.00 57.41 102 ASP A N 1
ATOM 815 C CA . ASP A 1 102 ? -1.598 -7.871 14.788 1.00 57.41 102 ASP A CA 1
ATOM 816 C C . ASP A 1 102 ? -2.460 -7.853 13.517 1.00 57.41 102 ASP A C 1
ATOM 818 O O . ASP A 1 102 ? -2.316 -6.960 12.678 1.00 57.41 102 ASP A O 1
ATOM 822 N N . ASP A 1 103 ? -3.334 -8.849 13.358 1.00 60.19 103 ASP A N 1
ATOM 823 C CA . ASP A 1 103 ? -4.263 -8.988 12.223 1.00 60.19 103 ASP A CA 1
ATOM 824 C C . ASP A 1 103 ? -5.266 -7.823 12.137 1.00 60.19 103 ASP A C 1
ATOM 826 O O . ASP A 1 103 ? -5.977 -7.667 11.147 1.00 60.19 103 ASP A O 1
ATOM 830 N N . ARG A 1 104 ? -5.321 -6.965 13.168 1.00 60.16 104 ARG A N 1
ATOM 831 C CA . ARG A 1 104 ? -6.146 -5.748 13.198 1.00 60.16 104 ARG A CA 1
ATOM 832 C C . ARG A 1 104 ? -5.436 -4.526 12.626 1.00 60.16 104 ARG A C 1
ATOM 834 O O . ARG A 1 104 ? -5.940 -3.408 12.761 1.00 60.16 104 ARG A O 1
ATOM 841 N N . VAL A 1 105 ? -4.216 -4.657 12.113 1.00 67.56 105 VAL A N 1
ATOM 842 C CA . VAL A 1 105 ? -3.553 -3.564 11.392 1.00 67.56 105 VAL A CA 1
ATOM 843 C C . VAL A 1 105 ? -3.894 -3.717 9.914 1.00 67.56 105 VAL A C 1
ATOM 845 O O . VAL A 1 105 ? -3.546 -4.750 9.353 1.00 67.56 105 VAL A O 1
ATOM 848 N N . PRO A 1 106 ? -4.559 -2.727 9.291 1.00 68.75 106 PRO A N 1
ATOM 849 C CA . PRO A 1 106 ? -4.761 -2.696 7.845 1.00 68.75 106 PRO A CA 1
ATOM 850 C C . PRO A 1 106 ? -3.442 -2.850 7.076 1.00 68.75 106 PRO A C 1
ATOM 852 O O . PRO A 1 106 ? -2.387 -2.501 7.614 1.00 68.75 106 PRO A O 1
ATOM 855 N N . PRO A 1 107 ? -3.488 -3.328 5.822 1.00 76.25 107 PRO A N 1
ATOM 856 C CA . PRO A 1 107 ? -2.277 -3.648 5.089 1.00 76.25 107 PRO A CA 1
ATOM 857 C C . PRO A 1 107 ? -1.436 -2.388 4.872 1.00 76.25 107 PRO A C 1
ATOM 859 O O . PRO A 1 107 ? -1.936 -1.359 4.410 1.00 76.25 107 PRO A O 1
ATOM 862 N N . LEU A 1 108 ? -0.153 -2.472 5.212 1.00 76.88 108 LEU A N 1
ATOM 863 C CA . LEU A 1 108 ? 0.827 -1.404 5.066 1.00 76.88 108 LEU A CA 1
ATOM 864 C C . LEU A 1 108 ? 1.969 -1.822 4.142 1.00 76.88 108 LEU A C 1
ATOM 866 O O . LEU A 1 108 ? 2.361 -2.984 4.066 1.00 76.88 108 LEU A O 1
ATOM 870 N N . LEU A 1 109 ? 2.517 -0.837 3.438 1.00 75.00 109 LEU A N 1
ATOM 871 C CA . LEU A 1 109 ? 3.705 -1.027 2.618 1.00 75.00 109 LEU A CA 1
ATOM 872 C C . LEU A 1 109 ? 4.934 -1.090 3.529 1.00 75.00 109 LEU A C 1
ATOM 874 O O . LEU A 1 109 ? 5.138 -0.194 4.351 1.00 75.00 109 LEU A O 1
ATOM 878 N N . ALA A 1 110 ? 5.746 -2.139 3.392 1.00 75.50 110 ALA A N 1
ATOM 879 C CA . ALA A 1 110 ? 6.975 -2.267 4.166 1.00 75.50 110 ALA A CA 1
ATOM 880 C C . ALA A 1 110 ? 7.963 -1.145 3.800 1.00 75.50 110 ALA A C 1
ATOM 882 O O . ALA A 1 110 ? 8.135 -0.792 2.629 1.00 75.50 110 ALA A O 1
ATOM 883 N N . PHE A 1 111 ? 8.617 -0.575 4.816 1.00 75.75 111 PHE A N 1
ATOM 884 C CA . PHE A 1 111 ? 9.543 0.545 4.634 1.00 75.75 111 PHE A CA 1
ATOM 885 C C . PHE A 1 111 ? 10.781 0.151 3.815 1.00 75.75 111 PHE A C 1
ATOM 887 O O . PHE A 1 111 ? 11.209 0.935 2.969 1.00 75.75 111 PHE A O 1
ATOM 894 N N . ASP A 1 112 ? 11.272 -1.080 3.979 1.00 78.88 112 ASP A N 1
ATOM 895 C CA . ASP A 1 112 ? 12.405 -1.625 3.217 1.00 78.88 112 ASP A CA 1
ATOM 896 C C . ASP A 1 112 ? 12.115 -1.654 1.703 1.00 78.88 112 ASP A C 1
ATOM 898 O O . ASP A 1 112 ? 12.980 -1.384 0.867 1.00 78.88 112 ASP A O 1
ATOM 902 N N . ASP A 1 113 ? 10.865 -1.932 1.325 1.00 74.19 113 ASP A N 1
ATOM 903 C CA . ASP A 1 113 ? 10.451 -1.986 -0.079 1.00 74.19 113 ASP A CA 1
ATOM 904 C C . ASP A 1 113 ? 10.308 -0.588 -0.688 1.00 74.19 113 ASP A C 1
ATOM 906 O O . ASP A 1 113 ? 10.645 -0.370 -1.856 1.00 74.19 113 ASP A O 1
ATOM 910 N N . LEU A 1 114 ? 9.865 0.386 0.114 1.00 77.25 114 LEU A N 1
ATOM 911 C CA . LEU A 1 114 ? 9.848 1.797 -0.273 1.00 77.25 114 LEU A CA 1
ATOM 912 C C . LEU A 1 114 ? 11.265 2.357 -0.452 1.00 77.25 114 LEU A C 1
ATOM 914 O O . LEU A 1 114 ? 11.475 3.187 -1.336 1.00 77.25 114 LEU A O 1
ATOM 918 N N . GLU A 1 115 ? 12.236 1.902 0.342 1.00 82.44 115 GLU A N 1
ATOM 919 C CA . GLU A 1 115 ? 13.646 2.279 0.205 1.00 82.44 115 GLU A CA 1
ATOM 920 C C . GLU A 1 115 ? 14.245 1.740 -1.100 1.00 82.44 115 GLU A C 1
ATOM 922 O O . GLU A 1 115 ? 14.853 2.492 -1.870 1.00 82.44 115 GLU A O 1
ATOM 927 N N . LEU A 1 116 ? 13.989 0.469 -1.422 1.00 79.56 116 LEU A N 1
ATOM 928 C CA . LEU A 1 116 ? 14.413 -0.120 -2.693 1.00 79.56 116 LEU A CA 1
ATOM 929 C C . LEU A 1 116 ? 13.820 0.643 -3.885 1.00 79.56 116 LEU A C 1
ATOM 931 O O . LEU A 1 116 ? 14.535 0.967 -4.839 1.00 79.56 116 LEU A O 1
ATOM 935 N N . LEU A 1 117 ? 12.531 0.986 -3.818 1.00 77.75 117 LEU A N 1
ATOM 936 C CA . LEU A 1 117 ? 11.880 1.819 -4.828 1.00 77.75 117 LEU A CA 1
ATOM 937 C C . LEU A 1 117 ? 12.498 3.217 -4.914 1.00 77.75 117 LEU A C 1
ATOM 939 O O . LEU A 1 117 ? 12.727 3.723 -6.014 1.00 77.75 117 LEU A O 1
ATOM 943 N N . HIS A 1 118 ? 12.800 3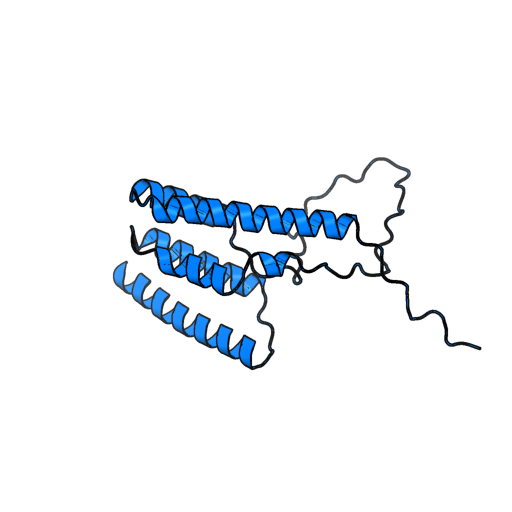.840 -3.777 1.00 80.75 118 HIS A N 1
ATOM 944 C CA . HIS A 1 118 ? 13.418 5.159 -3.721 1.00 80.75 118 HIS A CA 1
ATOM 945 C C . HIS A 1 118 ? 14.772 5.177 -4.442 1.00 80.75 118 HIS A C 1
ATOM 947 O O . HIS A 1 118 ? 14.990 6.023 -5.312 1.00 80.75 118 HIS A O 1
ATOM 953 N N . HIS A 1 119 ? 15.642 4.203 -4.166 1.00 82.56 119 HIS A N 1
ATOM 954 C CA . HIS A 1 119 ? 16.929 4.069 -4.851 1.00 82.56 119 HIS A CA 1
ATOM 955 C C . HIS A 1 119 ? 16.776 3.879 -6.363 1.00 82.56 119 HIS A C 1
ATOM 957 O O . HIS A 1 119 ? 17.527 4.467 -7.146 1.00 82.56 119 HIS A O 1
ATOM 963 N N . ARG A 1 120 ? 15.776 3.105 -6.798 1.00 77.06 120 ARG A N 1
ATOM 964 C CA . ARG A 1 120 ? 15.497 2.891 -8.226 1.00 77.06 120 ARG A CA 1
ATOM 965 C C . ARG A 1 120 ? 14.977 4.154 -8.913 1.00 77.06 120 ARG A C 1
ATOM 967 O O . ARG A 1 120 ? 15.421 4.463 -10.015 1.00 77.06 120 ARG A O 1
ATOM 974 N N . LEU A 1 121 ? 14.110 4.928 -8.259 1.00 77.38 121 LEU A N 1
ATOM 975 C CA . LEU A 1 121 ? 13.629 6.204 -8.800 1.00 77.38 121 LEU A CA 1
ATOM 976 C C . LEU A 1 121 ? 14.722 7.273 -8.867 1.00 77.38 121 LEU A C 1
ATOM 978 O O . LEU A 1 121 ? 14.710 8.089 -9.790 1.00 77.38 121 LEU A O 1
ATOM 982 N N . ILE A 1 122 ? 15.673 7.258 -7.927 1.00 83.25 122 ILE A N 1
ATOM 983 C CA . ILE A 1 122 ? 16.874 8.099 -7.996 1.00 83.25 122 ILE A CA 1
ATOM 984 C C . ILE A 1 122 ? 17.686 7.744 -9.244 1.00 83.25 122 ILE A C 1
ATOM 986 O O . ILE A 1 122 ? 18.029 8.639 -10.012 1.00 83.25 122 ILE A O 1
ATOM 990 N N . ALA A 1 123 ? 17.931 6.452 -9.490 1.00 81.69 123 ALA A N 1
ATOM 991 C CA . ALA A 1 123 ? 18.645 6.000 -10.685 1.00 81.69 123 ALA A CA 1
ATOM 992 C C . ALA A 1 123 ? 17.921 6.398 -11.988 1.00 81.69 123 ALA A C 1
ATOM 994 O O . ALA A 1 123 ? 18.566 6.761 -12.968 1.00 81.69 123 ALA A O 1
ATOM 995 N N . ALA A 1 124 ? 16.585 6.398 -11.979 1.00 76.19 124 ALA A N 1
ATOM 996 C CA . ALA A 1 124 ? 15.748 6.820 -13.103 1.00 76.19 124 ALA A CA 1
ATOM 997 C C . ALA A 1 124 ? 15.539 8.349 -13.208 1.00 76.19 124 ALA A C 1
ATOM 999 O O . ALA A 1 124 ? 14.862 8.812 -14.123 1.00 76.19 124 ALA A O 1
ATOM 1000 N N . SER A 1 125 ? 16.086 9.151 -12.282 1.00 77.12 125 SER A N 1
ATOM 1001 C CA . SER A 1 125 ? 15.929 10.618 -12.218 1.00 77.12 125 SER A CA 1
ATOM 1002 C C . SER A 1 125 ? 14.473 11.129 -12.186 1.00 77.12 125 SER A C 1
ATOM 1004 O O . SER A 1 125 ? 14.191 12.284 -12.520 1.00 77.12 125 SER A O 1
ATOM 1006 N N . MET A 1 126 ? 13.526 10.305 -11.728 1.00 75.75 126 MET A N 1
ATOM 1007 C CA . MET A 1 126 ? 12.098 10.640 -11.674 1.00 75.75 126 MET A CA 1
ATOM 1008 C C . MET A 1 126 ? 11.734 11.397 -10.389 1.00 75.75 126 MET A C 1
ATOM 1010 O O . MET A 1 126 ? 11.350 10.815 -9.374 1.00 75.75 126 MET A O 1
ATOM 1014 N N . ARG A 1 127 ? 11.812 12.730 -10.435 1.00 77.62 127 ARG A N 1
ATOM 1015 C CA . ARG A 1 127 ? 11.599 13.604 -9.261 1.00 77.62 127 ARG A CA 1
ATOM 1016 C C . ARG A 1 127 ? 10.188 13.538 -8.663 1.00 77.62 127 ARG A C 1
ATOM 1018 O O . ARG A 1 127 ? 10.040 13.646 -7.447 1.00 77.62 127 ARG A O 1
ATOM 1025 N N . THR A 1 128 ? 9.162 13.353 -9.492 1.00 77.62 128 THR A N 1
ATOM 1026 C CA . THR A 1 128 ? 7.755 13.298 -9.056 1.00 77.62 128 THR A CA 1
ATOM 1027 C C . THR A 1 128 ? 7.480 12.079 -8.176 1.00 77.62 128 THR A C 1
ATOM 1029 O O . THR A 1 128 ? 6.918 12.217 -7.090 1.00 77.62 128 THR A O 1
ATOM 1032 N N . GLY A 1 129 ? 7.955 10.901 -8.590 1.00 75.12 129 GLY A N 1
ATOM 1033 C CA . GLY A 1 129 ? 7.817 9.671 -7.810 1.00 75.12 129 GLY A CA 1
ATOM 1034 C C . GLY A 1 129 ? 8.589 9.721 -6.489 1.00 75.12 129 GLY A C 1
ATOM 1035 O O . GLY A 1 129 ? 8.079 9.273 -5.467 1.00 75.12 129 GLY A O 1
ATOM 1036 N N . ILE A 1 130 ? 9.775 10.343 -6.469 1.00 81.12 130 ILE A N 1
ATOM 1037 C CA . ILE A 1 130 ? 10.573 10.506 -5.240 1.00 81.12 130 ILE A CA 1
ATOM 1038 C C . ILE A 1 130 ? 9.814 11.324 -4.187 1.00 81.12 130 ILE A C 1
ATOM 1040 O O . ILE A 1 130 ? 9.756 10.931 -3.019 1.00 81.12 130 ILE A O 1
ATOM 1044 N N . GLY A 1 131 ? 9.220 12.451 -4.595 1.00 81.06 131 GLY A N 1
ATOM 1045 C CA . GLY A 1 131 ? 8.427 13.290 -3.696 1.00 81.06 131 GLY A CA 1
ATOM 1046 C C . GLY A 1 131 ? 7.231 12.536 -3.114 1.00 81.06 131 GLY A C 1
ATOM 1047 O O . GLY A 1 131 ? 6.960 12.633 -1.917 1.00 81.06 131 GLY A O 1
ATOM 1048 N N . TYR A 1 132 ? 6.567 11.728 -3.940 1.00 81.38 132 TYR A N 1
ATOM 1049 C CA . TYR A 1 132 ? 5.410 10.952 -3.515 1.00 81.38 132 TYR A CA 1
ATOM 1050 C C . TYR A 1 132 ? 5.765 9.800 -2.565 1.00 81.38 132 TYR A C 1
ATOM 1052 O O . TYR A 1 132 ? 5.104 9.643 -1.542 1.00 81.38 132 TYR A O 1
ATOM 1060 N N . ILE A 1 133 ? 6.842 9.046 -2.827 1.00 81.69 133 ILE A N 1
ATOM 1061 C CA . ILE A 1 133 ? 7.319 7.997 -1.905 1.00 81.69 133 ILE A CA 1
ATOM 1062 C C . ILE A 1 133 ? 7.648 8.592 -0.535 1.00 81.69 133 ILE A C 1
ATOM 1064 O O . ILE A 1 133 ? 7.267 8.029 0.491 1.00 81.69 133 ILE A O 1
ATOM 1068 N N . LYS A 1 134 ? 8.306 9.758 -0.506 1.00 85.62 134 LYS A N 1
ATOM 1069 C CA . LYS A 1 134 ? 8.608 10.467 0.742 1.00 85.62 134 LYS A CA 1
ATOM 1070 C C . LYS A 1 134 ? 7.338 10.882 1.489 1.00 85.62 134 LYS A C 1
ATOM 1072 O O . LYS A 1 134 ? 7.289 10.785 2.713 1.00 85.62 134 LYS A O 1
ATOM 1077 N N . TYR A 1 135 ? 6.330 11.366 0.767 1.00 85.81 135 TYR A N 1
ATOM 1078 C CA . TYR A 1 135 ? 5.039 11.711 1.356 1.00 85.81 135 TYR A CA 1
ATOM 1079 C C . TYR A 1 135 ? 4.350 10.477 1.949 1.00 85.81 135 TYR A C 1
ATOM 1081 O O . TYR A 1 135 ? 3.954 10.509 3.112 1.00 85.81 135 TYR A O 1
ATOM 1089 N N . ILE A 1 136 ? 4.267 9.382 1.187 1.00 83.50 136 ILE A N 1
ATOM 1090 C CA . ILE A 1 136 ? 3.670 8.120 1.631 1.00 83.50 136 ILE A CA 1
ATOM 1091 C C . ILE A 1 136 ? 4.373 7.595 2.875 1.00 83.50 136 ILE A C 1
ATOM 1093 O O . ILE A 1 136 ? 3.705 7.342 3.874 1.00 83.50 136 ILE A O 1
ATOM 1097 N N . SER A 1 137 ? 5.704 7.475 2.862 1.00 84.75 137 SER A N 1
ATOM 1098 C CA . SER A 1 137 ? 6.428 6.904 4.000 1.00 84.75 137 SER A CA 1
ATOM 1099 C C . SER A 1 137 ? 6.156 7.693 5.280 1.00 84.75 137 SER A C 1
ATOM 1101 O O . SER A 1 137 ? 5.860 7.102 6.317 1.00 84.75 137 SER A O 1
ATOM 1103 N N . LYS A 1 138 ? 6.130 9.029 5.188 1.00 86.81 138 LYS A N 1
ATOM 1104 C CA . LYS A 1 138 ? 5.785 9.905 6.312 1.00 86.81 138 LYS A CA 1
ATOM 1105 C C . LYS A 1 138 ? 4.320 9.809 6.727 1.00 86.81 138 LYS A C 1
ATOM 1107 O O . LYS A 1 138 ? 4.043 9.853 7.923 1.00 86.81 138 LYS A O 1
ATOM 1112 N N . ALA A 1 139 ? 3.393 9.659 5.786 1.00 84.94 139 ALA A N 1
ATOM 1113 C CA . ALA A 1 139 ? 1.974 9.505 6.088 1.00 84.94 139 ALA A CA 1
ATOM 1114 C C . ALA A 1 139 ? 1.690 8.194 6.844 1.00 84.94 139 ALA A C 1
ATOM 1116 O O . ALA A 1 139 ? 1.010 8.219 7.870 1.00 84.94 139 ALA A O 1
ATOM 1117 N N . TYR A 1 140 ? 2.259 7.071 6.391 1.00 83.19 140 TYR A N 1
ATOM 1118 C CA . TYR A 1 140 ? 2.140 5.773 7.067 1.00 83.19 140 TYR A CA 1
ATOM 1119 C C . TYR A 1 140 ? 2.854 5.767 8.429 1.00 83.19 140 TYR A C 1
ATOM 1121 O O . TYR A 1 140 ? 2.278 5.309 9.415 1.00 83.19 140 TYR A O 1
ATOM 1129 N N . GLU A 1 141 ? 4.063 6.337 8.526 1.00 84.50 141 GLU A N 1
ATOM 1130 C CA . GLU A 1 141 ? 4.794 6.489 9.796 1.00 84.50 141 GLU A CA 1
ATOM 1131 C C . GLU A 1 141 ? 3.978 7.291 10.821 1.00 84.50 141 GLU A C 1
ATOM 1133 O O . GLU A 1 141 ? 3.834 6.889 11.979 1.00 84.50 141 GLU A O 1
ATOM 1138 N N . TRP A 1 142 ? 3.406 8.419 10.392 1.00 83.50 142 TRP A N 1
ATOM 1139 C CA . TRP A 1 142 ? 2.597 9.264 11.260 1.00 83.50 142 TRP A CA 1
ATOM 1140 C C . TRP A 1 142 ? 1.311 8.561 11.704 1.00 83.50 142 TRP A C 1
ATOM 1142 O O . TRP A 1 142 ? 0.961 8.627 12.882 1.00 83.50 142 TRP A O 1
ATOM 1152 N N . ALA A 1 143 ? 0.651 7.825 10.806 1.00 81.75 143 ALA A N 1
ATOM 1153 C CA . ALA A 1 143 ? -0.540 7.051 11.141 1.00 81.75 143 ALA A CA 1
ATOM 1154 C C . ALA A 1 143 ? -0.244 5.940 12.166 1.00 81.75 143 ALA A C 1
ATOM 1156 O O . ALA A 1 143 ? -0.976 5.791 13.146 1.00 81.75 143 ALA A O 1
ATOM 1157 N N . LEU A 1 144 ? 0.875 5.221 12.017 1.00 81.44 144 LEU A N 1
ATOM 1158 C CA . LEU A 1 144 ? 1.318 4.213 12.988 1.00 81.44 144 LEU A CA 1
ATOM 1159 C C . LEU A 1 144 ? 1.659 4.831 14.347 1.00 81.44 144 LEU A C 1
ATOM 1161 O O . LEU A 1 144 ? 1.269 4.299 15.390 1.00 81.44 144 LEU A O 1
ATOM 1165 N N . ARG A 1 145 ? 2.343 5.981 14.356 1.00 81.81 145 ARG A N 1
ATOM 1166 C CA . ARG A 1 145 ? 2.619 6.729 15.589 1.00 81.81 145 ARG A CA 1
ATOM 1167 C C . ARG A 1 145 ? 1.316 7.160 16.267 1.00 81.81 145 ARG A C 1
ATOM 1169 O O . ARG A 1 145 ? 1.168 6.952 17.469 1.00 81.81 145 ARG A O 1
ATOM 1176 N N . GLY A 1 146 ? 0.359 7.676 15.496 1.00 80.56 146 GLY A N 1
ATOM 1177 C CA . GLY A 1 146 ? -0.975 8.043 15.969 1.00 80.56 146 GLY A CA 1
ATOM 1178 C C . GLY A 1 146 ? -1.718 6.862 16.597 1.00 80.56 146 GLY A C 1
ATOM 1179 O O . GLY A 1 146 ? -2.231 6.985 17.711 1.00 80.56 146 GLY A O 1
ATOM 1180 N N . ARG A 1 147 ? -1.701 5.691 15.948 1.00 77.94 147 ARG A N 1
ATOM 1181 C CA . ARG A 1 147 ? -2.272 4.448 16.492 1.00 77.94 147 ARG A CA 1
ATOM 1182 C C . ARG A 1 147 ? -1.583 4.021 17.783 1.00 77.94 147 ARG A C 1
ATOM 1184 O O . ARG A 1 147 ? -2.266 3.653 18.740 1.00 77.94 147 ARG A O 1
ATOM 1191 N N . ARG A 1 148 ? -0.251 4.083 17.849 1.00 77.00 148 ARG A N 1
ATOM 1192 C CA . ARG A 1 148 ? 0.513 3.742 19.059 1.00 77.00 148 ARG A CA 1
ATOM 1193 C C . ARG A 1 148 ? 0.139 4.654 20.225 1.00 77.00 148 ARG A C 1
ATOM 1195 O O . ARG A 1 148 ? -0.169 4.161 21.308 1.00 77.00 148 ARG A O 1
ATOM 1202 N N . ASP A 1 149 ? 0.107 5.961 19.992 1.00 79.62 149 ASP A N 1
ATOM 1203 C CA . ASP A 1 149 ? -0.237 6.948 21.015 1.00 79.62 149 ASP A CA 1
ATOM 1204 C C . ASP A 1 149 ? -1.706 6.804 21.456 1.00 79.62 149 ASP A C 1
ATOM 1206 O O . ASP A 1 149 ? -2.010 6.901 22.646 1.00 79.62 149 ASP A O 1
ATOM 1210 N N . ALA A 1 150 ? -2.619 6.497 20.528 1.00 74.75 150 ALA A N 1
ATOM 1211 C CA . ALA A 1 150 ? -4.016 6.198 20.837 1.00 74.75 150 ALA A CA 1
ATOM 1212 C C . ALA A 1 150 ? -4.171 4.898 21.642 1.00 74.75 150 ALA A C 1
ATOM 1214 O O . ALA A 1 150 ? -4.960 4.854 22.581 1.00 74.75 150 ALA A O 1
ATOM 1215 N N . THR A 1 151 ? -3.389 3.865 21.323 1.00 73.06 151 THR A N 1
ATOM 1216 C CA . THR A 1 151 ? -3.385 2.580 22.042 1.00 73.06 151 THR A CA 1
ATOM 1217 C C . THR A 1 151 ? -2.831 2.737 23.459 1.00 73.06 151 THR A C 1
ATOM 1219 O O . THR A 1 151 ? -3.378 2.168 24.401 1.00 73.06 151 THR A O 1
ATOM 1222 N N . MET A 1 152 ? -1.784 3.550 23.636 1.00 72.62 152 MET A N 1
ATOM 1223 C CA . MET A 1 152 ? -1.222 3.891 24.950 1.00 72.62 152 MET A CA 1
ATOM 1224 C C . MET A 1 152 ? -2.223 4.663 25.821 1.00 72.62 152 MET A C 1
ATOM 1226 O O . MET A 1 152 ? -2.308 4.422 27.023 1.00 72.62 152 MET A O 1
ATOM 1230 N N . LYS A 1 153 ? -3.002 5.571 25.216 1.00 73.75 153 LYS A N 1
ATOM 1231 C CA . LYS A 1 153 ? -4.036 6.365 25.901 1.00 73.75 153 LYS A CA 1
ATOM 1232 C C . LYS A 1 153 ? -5.357 5.613 26.109 1.00 73.75 153 LYS A C 1
ATOM 1234 O O . LYS A 1 153 ? -6.196 6.078 26.877 1.00 73.75 153 LYS A O 1
ATOM 1239 N N . ALA A 1 154 ? -5.572 4.485 25.430 1.00 67.50 154 ALA A N 1
ATOM 1240 C CA . ALA A 1 154 ? -6.825 3.743 25.496 1.00 67.50 154 ALA A CA 1
ATOM 1241 C C . ALA A 1 154 ? -7.023 3.073 26.867 1.00 67.50 154 ALA A C 1
ATOM 1243 O O . ALA A 1 154 ? -6.192 2.285 27.342 1.00 67.50 154 ALA A O 1
ATOM 1244 N N . GLN A 1 155 ? -8.169 3.358 27.484 1.00 64.31 155 GLN A N 1
ATOM 1245 C CA . GLN A 1 155 ? -8.637 2.655 28.674 1.00 64.31 155 GLN A CA 1
ATOM 1246 C C . GLN A 1 155 ? -9.255 1.304 28.268 1.00 64.31 155 GLN A C 1
ATOM 1248 O O . GLN A 1 155 ? -9.862 1.215 27.198 1.00 64.31 155 GLN A O 1
ATOM 1253 N N . PRO A 1 156 ? -9.058 0.234 29.062 1.00 65.25 156 PRO A N 1
ATOM 1254 C CA . PRO A 1 156 ? -9.722 -1.044 28.819 1.00 65.25 156 PRO A CA 1
ATOM 1255 C C . PRO A 1 156 ? -11.243 -0.860 28.895 1.00 65.25 156 PRO A C 1
ATOM 1257 O O . PRO A 1 156 ? -11.733 -0.109 29.738 1.00 65.25 156 PRO A O 1
ATOM 1260 N N . ALA A 1 157 ? -11.977 -1.518 27.996 1.00 63.81 157 ALA A N 1
ATOM 1261 C CA . ALA A 1 157 ? -13.435 -1.490 28.027 1.00 63.81 157 ALA A CA 1
ATOM 1262 C C . ALA A 1 157 ? -13.947 -2.117 29.342 1.00 63.81 157 ALA A C 1
ATOM 1264 O O . ALA A 1 157 ? -13.367 -3.114 29.785 1.00 63.81 157 ALA A O 1
ATOM 1265 N N . PRO A 1 158 ? -14.996 -1.557 29.973 1.00 57.78 158 PRO A N 1
ATOM 1266 C CA . PRO A 1 158 ? -15.586 -2.147 31.168 1.00 57.78 158 PRO A CA 1
ATOM 1267 C C . PRO A 1 158 ? -16.213 -3.507 30.832 1.00 57.78 158 PRO A C 1
ATOM 1269 O O . PRO A 1 158 ? -16.964 -3.636 29.862 1.00 57.78 158 PRO A O 1
ATOM 1272 N N . ASP A 1 159 ? -15.900 -4.521 31.640 1.00 56.09 159 ASP A N 1
ATOM 1273 C CA . ASP A 1 159 ? -16.463 -5.865 31.524 1.00 56.09 159 ASP A CA 1
ATOM 1274 C C . ASP A 1 159 ? -17.991 -5.808 31.643 1.00 56.09 159 ASP A C 1
ATOM 1276 O O . ASP A 1 159 ? -18.549 -5.620 32.721 1.00 56.09 159 ASP A O 1
ATOM 1280 N N . THR A 1 160 ? -18.697 -5.989 30.526 1.00 53.66 160 THR A N 1
ATOM 1281 C CA . THR A 1 160 ? -20.174 -5.955 30.488 1.00 53.66 160 THR A CA 1
ATOM 1282 C C . THR A 1 160 ? -20.806 -7.243 31.055 1.00 53.66 160 THR A C 1
ATOM 1284 O O . THR A 1 160 ? -22.022 -7.388 31.084 1.00 53.66 160 THR A O 1
ATOM 1287 N N . HIS A 1 161 ? -20.009 -8.180 31.579 1.00 52.41 161 HIS A N 1
ATOM 1288 C CA . HIS A 1 161 ? -20.492 -9.461 32.110 1.00 52.41 161 HIS A CA 1
ATOM 1289 C C . HIS A 1 161 ? -20.801 -9.475 33.621 1.00 52.41 161 HIS A C 1
ATOM 1291 O O . HIS A 1 161 ? -21.117 -10.534 34.151 1.00 52.41 161 HIS A O 1
ATOM 1297 N N . ALA A 1 162 ? -20.738 -8.345 34.336 1.00 49.81 162 ALA A N 1
ATOM 1298 C CA . ALA A 1 162 ? -20.808 -8.346 35.806 1.00 49.81 162 ALA A CA 1
ATOM 1299 C C . ALA A 1 162 ? -22.170 -7.980 36.442 1.00 49.81 162 ALA A C 1
ATOM 1301 O O . ALA A 1 162 ? -22.234 -7.857 37.662 1.00 49.81 162 ALA A O 1
ATOM 1302 N N . ILE A 1 163 ? -23.263 -7.797 35.687 1.00 48.78 163 ILE A N 1
ATOM 1303 C CA . ILE A 1 163 ? -24.558 -7.388 36.278 1.00 48.78 163 ILE A CA 1
ATOM 1304 C C . ILE A 1 163 ? -25.732 -8.161 35.662 1.00 48.78 163 ILE A C 1
ATOM 1306 O O . ILE A 1 163 ? -26.573 -7.596 34.974 1.00 48.78 163 ILE A O 1
ATOM 1310 N N . THR A 1 164 ? -25.809 -9.472 35.886 1.00 48.12 164 THR A N 1
ATOM 1311 C CA . THR A 1 164 ? -27.088 -10.213 35.870 1.00 48.12 164 THR A CA 1
ATOM 1312 C C . THR A 1 164 ? -26.961 -11.447 36.764 1.00 48.12 164 THR A C 1
ATOM 1314 O O . THR A 1 164 ? -26.841 -12.566 36.286 1.00 48.12 164 THR A O 1
ATOM 1317 N N . THR A 1 165 ? -26.954 -11.236 38.079 1.00 42.84 165 THR A N 1
ATOM 1318 C CA . THR A 1 165 ? -27.469 -12.236 39.028 1.00 42.84 165 THR A CA 1
ATOM 1319 C C . THR A 1 165 ? -28.000 -11.462 40.227 1.00 42.84 165 THR A C 1
ATOM 1321 O O . THR A 1 165 ? -27.220 -10.915 41.004 1.00 42.84 165 THR A O 1
ATOM 1324 N N . ALA A 1 166 ? -29.322 -11.326 40.274 1.00 42.84 166 ALA A N 1
ATOM 1325 C CA . ALA A 1 166 ? -30.095 -10.919 41.440 1.00 42.84 166 ALA A CA 1
ATOM 1326 C C . ALA A 1 166 ? -30.808 -12.164 41.971 1.00 42.84 166 ALA A C 1
ATOM 1328 O O . ALA A 1 166 ? -31.154 -13.020 41.120 1.00 42.84 166 ALA A O 1
#

Sequence (166 aa):
ER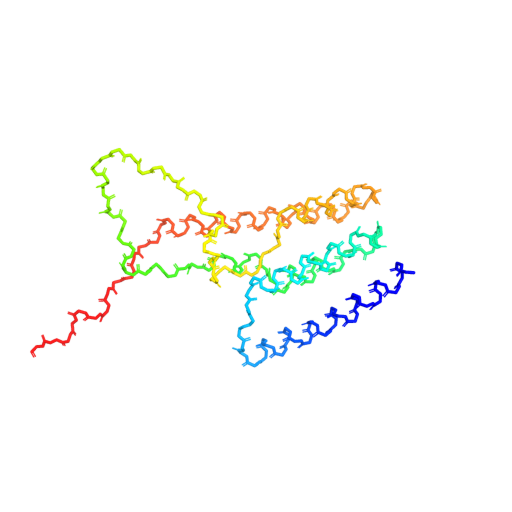SVSLQFAEQLWENWLALEDAGRASGRTLDVRMVERAHVAYIRVLALYVGASFPPMYLAFAQRYPPSLLYERPVKPSFRSTRTALVGAPPRQTHLPNEVLDDRVPPLLAFDDLELLHHRLIAASMRTGIGYIKYISKAYEWALRGRRDATMKAQPAPDTHAITTA

Radius of gyration: 20.81 Å; chains: 1; bounding box: 49×29×62 Å

Organism: NCBI:txid153505

pLDDT: mean 71.94, std 12.13, range [42.84, 88.88]

Foldseek 3Di:
DLVVLLVVLVVVVVVVVVVVVVCVVVVNDDQQVVVQVNLLVSLVSCLVRPLPPRPPSVVVVCVVFPLVLLLDADQAAQPPDPPPPDPDDDDDPPPDVCPPPPSSGHHDHDPVSLVSVLVSCVVVVPPVVNVVSVVRVVSNVVSNVNNVVSNVVDDHDPDPPPPPDD

Secondary structure (DSSP, 8-state):
-HHHHHHHHHHHHHHHHHHHHHHHHTT----HHHHHHHHHHHHHHHHHH-SS--HHHHHHHHHHS-GGGGGPPP---TT--S-----SSPP-----S-----TTSPP---HHHHHHHHHHHHHTT-HHHHHHHHHHHHHHHHHHHHHHHHHHHPPPPP-TTSS---